Protein AF-A0AAD1ZJZ6-F1 (afdb_monomer_lite)

Structure (mmCIF, N/CA/C/O backbone):
data_AF-A0AAD1ZJZ6-F1
#
_entry.id   AF-A0AAD1ZJZ6-F1
#
loop_
_atom_site.group_PDB
_atom_site.id
_atom_site.type_symbol
_atom_site.label_atom_id
_atom_site.label_alt_id
_atom_site.label_comp_id
_atom_site.label_asym_id
_at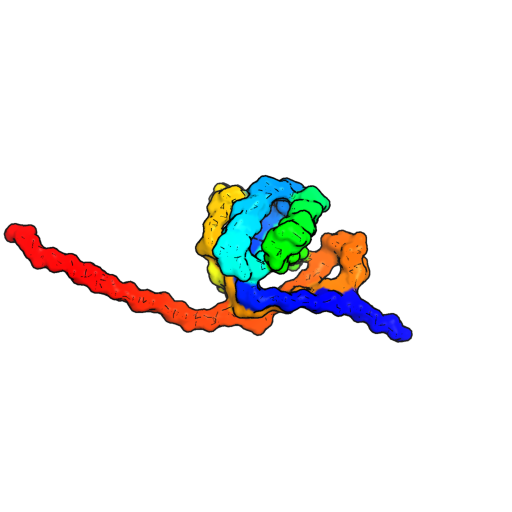om_site.label_entity_id
_atom_site.label_seq_id
_atom_site.pdbx_PDB_ins_code
_atom_site.Cartn_x
_atom_site.Cartn_y
_atom_site.Cartn_z
_atom_site.occupancy
_atom_site.B_iso_or_equiv
_atom_site.auth_seq_id
_atom_site.auth_comp_id
_atom_site.auth_asym_id
_atom_site.auth_atom_id
_atom_site.pdbx_PDB_model_num
ATOM 1 N N . MET A 1 1 ? 17.401 -21.065 22.970 1.00 36.38 1 MET A N 1
ATOM 2 C CA . MET A 1 1 ? 16.430 -21.126 21.859 1.00 36.38 1 MET A CA 1
ATOM 3 C C . MET A 1 1 ? 15.598 -19.851 21.950 1.00 36.38 1 MET A C 1
ATOM 5 O O . MET A 1 1 ? 14.688 -19.794 22.762 1.00 36.38 1 MET A O 1
ATOM 9 N N . LEU A 1 2 ? 16.025 -18.769 21.287 1.00 37.69 2 LEU A N 1
ATOM 10 C CA . LEU A 1 2 ? 15.303 -17.493 21.344 1.00 37.69 2 LEU A CA 1
ATOM 11 C C . LEU A 1 2 ? 14.001 -17.642 20.560 1.00 37.69 2 LEU A C 1
ATOM 13 O O . LEU A 1 2 ? 14.026 -17.933 19.367 1.00 37.69 2 LEU A O 1
ATOM 17 N N . GLN A 1 3 ? 12.878 -17.449 21.240 1.00 40.44 3 GLN A N 1
ATOM 18 C CA . GLN A 1 3 ? 11.577 -17.333 20.606 1.00 40.44 3 GLN A CA 1
ATOM 19 C C . GLN A 1 3 ? 11.584 -16.038 19.792 1.00 40.44 3 GLN A C 1
ATOM 21 O O . GLN A 1 3 ? 11.558 -14.938 20.340 1.00 40.44 3 GLN A O 1
ATOM 26 N N . MET A 1 4 ? 11.740 -16.177 18.478 1.00 50.44 4 MET A N 1
ATOM 27 C CA . MET A 1 4 ? 11.718 -15.065 17.538 1.00 50.44 4 MET A CA 1
ATOM 28 C C . MET A 1 4 ? 10.324 -14.438 17.602 1.00 50.44 4 MET A C 1
ATOM 30 O O . MET A 1 4 ? 9.339 -15.063 17.218 1.00 50.44 4 MET A O 1
ATOM 34 N N . MET A 1 5 ? 10.230 -13.241 18.182 1.00 46.28 5 MET A N 1
ATOM 35 C CA . MET A 1 5 ? 8.967 -12.532 18.353 1.00 46.28 5 MET A CA 1
ATOM 36 C C . MET A 1 5 ? 8.474 -12.098 16.966 1.00 46.28 5 MET A C 1
ATOM 38 O O . MET A 1 5 ? 9.060 -11.228 16.325 1.00 46.28 5 MET A O 1
ATOM 42 N N . LEU A 1 6 ? 7.445 -12.781 16.469 1.00 56.22 6 LEU A N 1
ATOM 43 C CA . LEU A 1 6 ? 6.717 -12.413 15.261 1.00 56.22 6 LEU A CA 1
ATOM 44 C C . LEU A 1 6 ? 5.574 -11.491 15.678 1.00 56.22 6 LEU A C 1
ATOM 46 O O . LEU A 1 6 ? 4.765 -11.855 16.531 1.00 56.22 6 LEU A O 1
ATOM 50 N N . LEU A 1 7 ? 5.523 -10.288 15.112 1.00 61.62 7 LEU A N 1
ATOM 51 C CA . LEU A 1 7 ? 4.415 -9.369 15.343 1.00 61.62 7 LEU A CA 1
ATOM 52 C C . LEU A 1 7 ? 3.349 -9.640 14.282 1.00 61.62 7 LEU A C 1
ATOM 54 O O . LEU A 1 7 ? 3.606 -9.444 13.100 1.00 61.62 7 LEU A O 1
ATOM 58 N N . VAL A 1 8 ? 2.177 -10.120 14.692 1.00 69.00 8 VAL A N 1
ATOM 59 C CA . VAL A 1 8 ? 1.069 -10.431 13.778 1.00 69.00 8 VAL A CA 1
ATOM 60 C C . VAL A 1 8 ? 0.036 -9.312 13.834 1.00 69.00 8 VAL A C 1
ATOM 62 O O . VAL A 1 8 ? -0.354 -8.856 14.909 1.00 69.00 8 VAL A O 1
ATOM 65 N N . MET A 1 9 ? -0.376 -8.850 12.662 1.00 72.50 9 MET A N 1
ATOM 66 C CA . MET A 1 9 ? -1.268 -7.720 12.454 1.00 72.50 9 MET A CA 1
ATOM 67 C C . MET A 1 9 ? -2.452 -8.172 11.617 1.00 72.50 9 MET A C 1
ATOM 69 O O . MET A 1 9 ? -2.289 -8.460 10.436 1.00 72.50 9 MET A O 1
ATOM 73 N N . ASP A 1 10 ? -3.638 -8.169 12.215 1.00 82.44 10 ASP A N 1
ATOM 74 C CA . ASP A 1 10 ? -4.876 -8.500 11.519 1.00 82.44 10 ASP A CA 1
ATOM 75 C C . ASP A 1 10 ? -5.660 -7.228 11.172 1.00 82.44 10 ASP A C 1
ATOM 77 O O . ASP A 1 10 ? -5.939 -6.379 12.032 1.00 82.44 10 ASP A O 1
ATOM 81 N N . LEU A 1 11 ? -6.008 -7.103 9.892 1.00 84.69 11 LEU A N 1
ATOM 82 C CA . LEU A 1 11 ? -6.869 -6.057 9.352 1.00 84.69 11 LEU A CA 1
ATOM 83 C C . LEU A 1 11 ? -8.131 -6.705 8.791 1.00 84.69 11 LEU A C 1
ATOM 85 O O . LEU A 1 11 ? -8.049 -7.501 7.856 1.00 84.69 11 LEU A O 1
ATOM 89 N N . ASP A 1 12 ? -9.281 -6.333 9.344 1.00 88.25 12 ASP A N 1
ATOM 90 C CA . ASP A 1 12 ? -10.590 -6.751 8.850 1.00 88.25 12 ASP A CA 1
ATOM 91 C C . ASP A 1 12 ? -11.096 -5.738 7.822 1.00 88.25 12 ASP A C 1
ATOM 93 O O . ASP A 1 12 ? -11.025 -4.527 8.034 1.00 88.25 12 ASP A O 1
ATOM 97 N N . GLU A 1 13 ? -11.555 -6.251 6.687 1.00 90.50 13 GLU A N 1
ATOM 98 C CA . GLU A 1 13 ? -12.040 -5.491 5.537 1.00 90.50 13 GLU A CA 1
ATOM 99 C C . GLU A 1 13 ? -11.159 -4.284 5.152 1.00 90.50 13 GLU A C 1
ATOM 101 O O . GLU A 1 13 ? -11.680 -3.174 5.000 1.00 90.50 13 GLU A O 1
ATOM 106 N N . PRO A 1 14 ? -9.829 -4.422 4.970 1.00 92.38 14 PRO A N 1
ATOM 107 C CA . PRO A 1 14 ? -8.989 -3.278 4.641 1.00 92.38 14 PRO A CA 1
ATOM 108 C C . PRO A 1 14 ? -9.232 -2.772 3.217 1.00 92.38 14 PRO A C 1
ATOM 110 O O . PRO A 1 14 ? -9.554 -3.541 2.311 1.00 92.38 14 PRO A O 1
ATOM 113 N N . LEU A 1 15 ? -9.022 -1.471 3.032 1.00 93.69 15 LEU A N 1
ATOM 114 C CA . LEU A 1 15 ? -8.715 -0.880 1.734 1.00 93.69 15 LEU A CA 1
ATOM 115 C C . LEU A 1 15 ? -7.229 -1.082 1.440 1.00 93.69 15 LEU A C 1
ATOM 117 O O . LEU A 1 15 ? -6.399 -0.948 2.340 1.00 93.69 15 LEU A O 1
ATOM 121 N N . ILE A 1 16 ? -6.893 -1.396 0.193 1.00 93.19 16 ILE A N 1
ATOM 122 C CA . ILE A 1 16 ? -5.539 -1.756 -0.224 1.00 93.19 16 ILE A CA 1
ATOM 123 C C . ILE A 1 16 ? -5.098 -0.811 -1.339 1.00 93.19 16 ILE A C 1
ATOM 125 O O . ILE A 1 16 ? -5.610 -0.864 -2.454 1.00 93.19 16 ILE A O 1
ATOM 129 N N . LEU A 1 17 ? -4.132 0.052 -1.036 1.00 94.00 17 LEU A N 1
ATOM 130 C CA . LEU A 1 17 ? -3.428 0.844 -2.036 1.00 94.00 17 LEU A CA 1
ATOM 131 C C . LEU A 1 17 ? -2.277 0.016 -2.601 1.00 94.00 17 LEU A C 1
ATOM 133 O O . LEU A 1 17 ? -1.421 -0.446 -1.847 1.00 94.00 17 LEU A O 1
ATOM 137 N N . ILE A 1 18 ? -2.236 -0.114 -3.923 1.00 94.06 18 ILE A N 1
ATOM 138 C CA . ILE A 1 18 ? -1.184 -0.826 -4.643 1.00 94.06 18 ILE A CA 1
ATOM 139 C C . ILE A 1 18 ? -0.471 0.194 -5.520 1.00 94.06 18 ILE A C 1
ATOM 141 O O . ILE A 1 18 ? -1.050 0.700 -6.475 1.00 94.06 18 ILE A O 1
ATOM 145 N N . HIS A 1 19 ? 0.768 0.530 -5.178 1.00 93.06 19 HIS A N 1
ATOM 146 C CA . HIS A 1 19 ? 1.545 1.552 -5.865 1.00 93.06 19 HIS A CA 1
ATOM 147 C C . HIS A 1 19 ? 2.879 0.985 -6.347 1.00 93.06 19 HIS A C 1
ATOM 149 O O . HIS A 1 19 ? 3.583 0.295 -5.616 1.00 93.06 19 HIS A O 1
ATOM 155 N N . GLU A 1 20 ? 3.240 1.258 -7.595 1.00 92.00 20 GLU A N 1
ATOM 156 C CA . GLU A 1 20 ? 4.444 0.665 -8.182 1.00 92.00 20 GLU A CA 1
ATOM 157 C C . GLU A 1 20 ? 5.743 1.312 -7.679 1.00 92.00 20 GLU A C 1
ATOM 159 O O . GLU A 1 20 ? 6.772 0.643 -7.571 1.00 92.00 20 GLU A O 1
ATOM 164 N N . LYS A 1 21 ? 5.701 2.607 -7.355 1.00 91.19 21 LYS A N 1
ATOM 165 C CA . LYS A 1 21 ? 6.883 3.403 -7.017 1.00 91.19 21 LYS A CA 1
ATOM 166 C C . LYS A 1 21 ? 7.016 3.669 -5.519 1.00 91.19 21 LYS A C 1
ATOM 168 O O . LYS A 1 21 ? 6.285 3.132 -4.686 1.00 91.19 21 LYS A O 1
ATOM 173 N N . ARG A 1 22 ? 8.045 4.448 -5.179 1.00 90.19 22 ARG A N 1
ATOM 174 C CA . ARG A 1 22 ? 8.336 4.900 -3.820 1.00 90.19 22 ARG A CA 1
ATOM 175 C C . ARG A 1 22 ? 7.388 6.013 -3.407 1.00 90.19 22 ARG A C 1
ATOM 177 O O . ARG A 1 22 ? 7.172 6.954 -4.163 1.00 90.19 22 ARG A O 1
ATOM 184 N N . ILE A 1 23 ? 6.907 5.944 -2.173 1.00 90.38 23 ILE A N 1
ATOM 185 C CA . ILE A 1 23 ? 6.103 6.997 -1.553 1.00 90.38 23 ILE A CA 1
ATOM 186 C C . ILE A 1 23 ? 7.019 7.814 -0.645 1.00 90.38 23 ILE A C 1
ATOM 188 O O . ILE A 1 23 ? 7.377 7.370 0.447 1.00 90.38 23 ILE A O 1
ATOM 192 N N . SER A 1 24 ? 7.405 9.000 -1.110 1.00 85.38 24 SER A N 1
ATOM 193 C CA . SER A 1 24 ? 8.329 9.889 -0.398 1.00 85.38 24 SER A CA 1
ATOM 194 C C . SER A 1 24 ? 7.626 10.961 0.436 1.00 85.38 24 SER A C 1
ATOM 196 O O . SER A 1 24 ? 8.077 11.269 1.534 1.00 85.38 24 SER A O 1
ATOM 198 N N . SER A 1 25 ? 6.497 11.499 -0.037 1.00 78.94 25 SER A N 1
ATOM 199 C CA . SER A 1 25 ? 5.864 12.685 0.558 1.00 78.94 25 SER A CA 1
ATOM 200 C C . SER A 1 25 ? 4.498 12.421 1.194 1.00 78.94 25 SER A C 1
ATOM 202 O O . SER A 1 25 ? 3.738 11.550 0.764 1.00 78.94 25 SER A O 1
ATOM 204 N N . LEU A 1 26 ? 4.158 13.250 2.190 1.00 72.62 26 LEU A N 1
ATOM 205 C CA . LEU A 1 26 ? 2.826 13.337 2.804 1.00 72.62 26 LEU A CA 1
ATOM 206 C C . LEU A 1 26 ? 1.726 13.476 1.750 1.00 72.62 26 LEU A C 1
ATOM 208 O O . LEU A 1 26 ? 0.746 12.733 1.776 1.00 72.62 26 LEU A O 1
ATOM 212 N N . ASN A 1 27 ? 1.888 14.435 0.834 1.00 74.56 27 ASN A N 1
ATOM 213 C CA . ASN A 1 27 ? 0.824 14.852 -0.077 1.00 74.56 27 ASN A CA 1
ATOM 214 C C . ASN A 1 27 ? 0.318 13.684 -0.930 1.00 74.56 27 ASN A C 1
ATOM 216 O O . ASN A 1 27 ? -0.863 13.646 -1.272 1.00 74.56 27 ASN A O 1
ATOM 220 N N . ALA A 1 28 ? 1.195 12.730 -1.243 1.00 74.00 28 ALA A N 1
ATOM 221 C CA . ALA A 1 28 ? 0.855 11.549 -2.018 1.00 74.00 28 ALA A CA 1
ATOM 222 C C . ALA A 1 28 ? -0.177 10.658 -1.300 1.00 74.00 28 ALA A C 1
ATOM 224 O O . ALA A 1 28 ? -1.084 10.129 -1.926 1.00 74.00 28 ALA A O 1
ATOM 225 N N . VAL A 1 29 ? -0.099 10.521 0.026 1.00 81.44 29 VAL A N 1
ATOM 226 C CA . VAL A 1 29 ? -0.951 9.591 0.792 1.00 81.44 29 VAL A CA 1
ATOM 227 C C . VAL A 1 29 ? -2.188 10.235 1.420 1.00 81.44 29 VAL A C 1
ATOM 229 O O . VAL A 1 29 ? -3.096 9.504 1.816 1.00 81.44 29 VAL A O 1
ATOM 232 N N . VAL A 1 30 ? -2.280 11.572 1.481 1.00 86.56 30 VAL A N 1
ATOM 233 C CA . VAL A 1 30 ? -3.420 12.279 2.109 1.00 86.56 30 VAL A CA 1
ATOM 234 C C . VAL A 1 30 ? -4.758 11.834 1.521 1.00 86.56 30 VAL A C 1
ATOM 236 O O . VAL A 1 30 ? -5.654 11.459 2.273 1.00 86.56 30 VAL A O 1
ATOM 239 N N . LYS A 1 31 ? -4.880 11.803 0.188 1.00 88.62 31 LYS A N 1
ATOM 240 C CA . LYS A 1 31 ? -6.134 11.439 -0.486 1.00 88.62 31 LYS A CA 1
ATOM 241 C C . LYS A 1 31 ? -6.617 10.045 -0.082 1.00 88.62 31 LYS A C 1
ATOM 243 O O . LYS A 1 31 ? -7.781 9.851 0.258 1.00 88.62 31 LYS A O 1
ATOM 248 N N . VAL A 1 32 ? -5.706 9.077 -0.076 1.00 89.38 32 VAL A N 1
ATOM 249 C CA . VAL A 1 32 ? -6.010 7.682 0.262 1.00 89.38 32 VAL A CA 1
ATOM 250 C C . VAL A 1 32 ? -6.384 7.540 1.740 1.00 89.38 32 VAL A C 1
ATOM 252 O O . VAL A 1 32 ? -7.313 6.806 2.080 1.00 89.38 32 VAL A O 1
ATOM 255 N N . LEU A 1 33 ? -5.717 8.287 2.624 1.00 88.19 33 LEU A N 1
ATOM 256 C CA . LEU A 1 33 ? -6.056 8.338 4.047 1.00 88.19 33 LEU A CA 1
ATOM 257 C C . LEU A 1 33 ? -7.457 8.914 4.280 1.00 88.19 33 LEU A C 1
ATOM 259 O O . LEU A 1 33 ? -8.213 8.360 5.074 1.00 88.19 33 LEU A O 1
ATOM 263 N N . GLU A 1 34 ? -7.831 9.984 3.578 1.00 88.44 34 GLU A N 1
ATOM 264 C CA . GLU A 1 34 ? -9.177 10.564 3.651 1.00 88.44 34 GLU A CA 1
ATOM 265 C C . GLU A 1 34 ? -10.254 9.574 3.196 1.00 88.44 34 GLU A C 1
ATOM 267 O O . GLU A 1 34 ? -11.299 9.459 3.840 1.00 88.44 34 GLU A O 1
ATOM 272 N N . LEU A 1 35 ? -9.999 8.819 2.122 1.00 90.38 35 LEU A N 1
ATOM 273 C CA . LEU A 1 35 ? -10.910 7.774 1.648 1.00 90.38 35 LEU A CA 1
ATOM 274 C C . LEU A 1 35 ? -11.096 6.670 2.698 1.00 90.38 35 LEU A C 1
ATOM 276 O O . LEU A 1 35 ? -12.232 6.272 2.976 1.00 90.38 35 LEU A O 1
ATOM 280 N N . ALA A 1 36 ? -10.005 6.220 3.322 1.00 90.31 36 ALA A N 1
ATOM 281 C CA . ALA A 1 36 ? -10.050 5.226 4.391 1.00 90.31 36 ALA A CA 1
ATOM 282 C C . ALA A 1 36 ? -10.790 5.736 5.633 1.00 90.31 36 ALA A C 1
ATOM 284 O O . ALA A 1 36 ? -11.652 5.036 6.169 1.00 90.31 36 ALA A O 1
ATOM 285 N N . LEU A 1 37 ? -10.535 6.985 6.034 1.00 89.50 37 LEU A N 1
ATOM 286 C CA . LEU A 1 37 ? -11.238 7.654 7.130 1.00 89.50 37 LEU A CA 1
ATOM 287 C C . LEU A 1 37 ? -12.735 7.771 6.864 1.00 89.50 37 LEU A C 1
ATOM 289 O O . LEU A 1 37 ? -13.544 7.421 7.721 1.00 89.50 37 LEU A O 1
ATOM 293 N N . LYS A 1 38 ? -13.113 8.210 5.661 1.00 90.31 38 LYS A N 1
ATOM 294 C CA . LYS A 1 38 ? -14.514 8.373 5.260 1.00 90.31 38 LYS A CA 1
ATOM 295 C C . LYS A 1 38 ? -15.278 7.051 5.288 1.00 90.31 38 LYS A C 1
ATOM 297 O O . LYS A 1 38 ? -16.464 7.037 5.607 1.00 90.31 38 LYS A O 1
ATOM 302 N N . ARG A 1 39 ? -14.612 5.944 4.952 1.00 89.31 39 ARG A N 1
ATOM 303 C CA . ARG A 1 39 ? -15.190 4.595 5.013 1.00 89.31 39 ARG A CA 1
ATOM 304 C C . ARG A 1 39 ? -15.069 3.940 6.389 1.00 89.31 39 ARG A C 1
ATOM 306 O O . ARG A 1 39 ? -15.685 2.901 6.580 1.00 89.31 39 ARG A O 1
ATOM 313 N N . GLN A 1 40 ? -14.307 4.526 7.316 1.00 89.81 40 GLN A N 1
ATOM 314 C CA . GLN A 1 40 ? -13.946 3.931 8.608 1.00 89.81 40 GLN A CA 1
ATOM 315 C C . GLN A 1 40 ? -13.344 2.523 8.470 1.00 89.81 40 GLN A C 1
ATOM 317 O O . GLN A 1 40 ? -13.559 1.651 9.308 1.00 89.81 40 GLN A O 1
ATOM 322 N N . ARG A 1 41 ? -12.579 2.299 7.395 1.00 90.38 41 ARG A N 1
ATOM 323 C CA . ARG A 1 41 ? -11.944 1.010 7.097 1.00 90.38 41 ARG A CA 1
ATOM 324 C C . ARG A 1 41 ? -10.434 1.097 7.315 1.00 90.38 41 ARG A C 1
ATOM 326 O O . ARG A 1 41 ? -9.854 2.162 7.086 1.00 90.38 41 ARG A O 1
ATOM 333 N N . PRO A 1 42 ? -9.773 0.008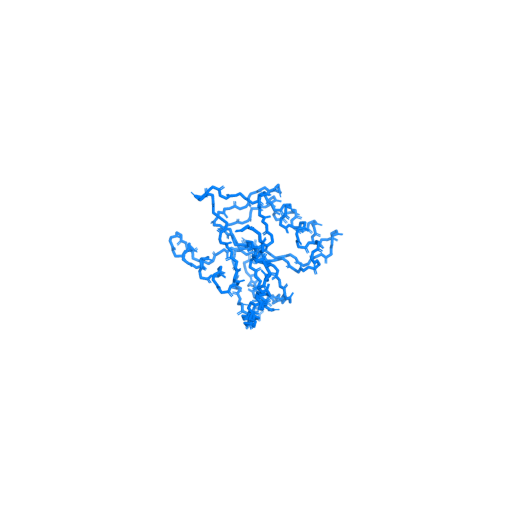 7.745 1.00 91.25 42 PRO A N 1
ATOM 334 C CA . PRO A 1 42 ? -8.318 -0.035 7.800 1.00 91.25 42 PRO A CA 1
ATOM 335 C C . PRO A 1 42 ? -7.696 0.204 6.423 1.00 91.25 42 PRO A C 1
ATOM 337 O O . PRO A 1 42 ? -8.301 -0.120 5.403 1.00 91.25 42 PRO A O 1
ATOM 340 N N . LEU A 1 43 ? -6.472 0.722 6.397 1.00 90.75 43 LEU A N 1
ATOM 341 C CA . LEU A 1 43 ? -5.722 0.957 5.166 1.00 90.75 43 LEU A CA 1
ATOM 342 C C . LEU A 1 43 ? -4.434 0.133 5.162 1.00 90.75 43 LEU A C 1
ATOM 344 O O . LEU A 1 43 ? -3.629 0.224 6.091 1.00 90.75 43 LEU A O 1
ATOM 348 N N . LEU A 1 44 ? -4.227 -0.629 4.095 1.00 91.06 44 LEU A N 1
ATOM 349 C CA . LEU A 1 44 ? -2.969 -1.279 3.761 1.00 91.06 44 LEU A CA 1
ATOM 350 C C . LEU A 1 44 ? -2.358 -0.584 2.543 1.00 91.06 44 LEU A C 1
ATOM 352 O O . LEU A 1 44 ? -3.003 -0.449 1.510 1.00 91.06 44 LEU A O 1
ATOM 356 N N . ILE A 1 45 ? -1.107 -0.162 2.656 1.00 91.12 45 ILE A N 1
ATOM 357 C CA . ILE A 1 45 ? -0.325 0.435 1.577 1.00 91.12 45 ILE A CA 1
ATOM 358 C C . ILE A 1 45 ? 0.741 -0.571 1.157 1.00 91.12 45 ILE A C 1
ATOM 360 O O . ILE A 1 45 ? 1.531 -1.018 1.987 1.00 91.12 45 ILE A O 1
ATOM 364 N N . VAL A 1 46 ? 0.774 -0.903 -0.129 1.00 91.69 46 VAL A N 1
ATOM 365 C CA . VAL A 1 46 ? 1.794 -1.749 -0.750 1.00 91.69 46 VAL A CA 1
ATOM 366 C C . VAL A 1 46 ? 2.506 -0.916 -1.808 1.00 91.69 46 VAL A C 1
ATOM 368 O O . VAL A 1 46 ? 1.885 -0.506 -2.784 1.00 91.69 46 VAL A O 1
ATOM 371 N N . ALA A 1 47 ? 3.791 -0.635 -1.596 1.00 91.62 47 ALA A N 1
ATOM 372 C CA . ALA A 1 47 ? 4.595 0.230 -2.466 1.00 91.62 47 ALA A CA 1
ATOM 373 C C . ALA A 1 47 ? 6.004 -0.337 -2.681 1.00 91.62 47 ALA A C 1
ATOM 375 O O . ALA A 1 47 ? 6.426 -1.188 -1.903 1.00 91.62 47 ALA A O 1
ATOM 376 N N . GLU A 1 48 ? 6.775 0.126 -3.674 1.00 90.31 48 GLU A N 1
ATOM 377 C CA . GLU A 1 48 ? 8.201 -0.257 -3.774 1.00 90.31 48 GLU A CA 1
ATOM 378 C C . GLU A 1 48 ? 8.938 0.044 -2.461 1.00 90.31 48 GLU A C 1
ATOM 380 O O . GLU A 1 48 ? 9.665 -0.798 -1.928 1.00 90.31 48 GLU A O 1
ATOM 385 N N . ASP A 1 49 ? 8.742 1.258 -1.957 1.00 88.25 49 ASP A N 1
ATOM 386 C CA . ASP A 1 49 ? 9.276 1.714 -0.686 1.00 88.25 49 ASP A CA 1
ATOM 387 C C . ASP A 1 49 ? 8.375 2.810 -0.114 1.00 88.25 49 ASP A C 1
ATOM 389 O O . ASP A 1 49 ? 7.678 3.507 -0.854 1.00 88.25 49 ASP A O 1
ATOM 393 N N . VAL A 1 50 ? 8.407 2.974 1.204 1.00 87.50 50 VAL A N 1
ATOM 394 C CA . VAL A 1 50 ? 7.738 4.072 1.903 1.00 87.50 50 VAL A CA 1
ATOM 395 C C . VAL A 1 50 ? 8.788 4.762 2.755 1.00 87.50 50 VAL A C 1
ATOM 397 O O . VAL A 1 50 ? 9.339 4.167 3.680 1.00 87.50 50 VAL A O 1
ATOM 400 N N . GLU A 1 51 ? 9.099 6.006 2.409 1.00 86.31 51 GLU A N 1
ATOM 401 C CA . GLU A 1 51 ? 10.201 6.734 3.028 1.00 86.31 51 GLU A CA 1
ATOM 402 C C . GLU A 1 51 ? 9.808 7.327 4.388 1.00 86.31 51 GLU A C 1
ATOM 404 O O . GLU A 1 51 ? 8.633 7.431 4.753 1.00 86.31 51 GLU A O 1
ATOM 409 N N . SER A 1 52 ? 10.821 7.726 5.162 1.00 81.31 52 SER A N 1
ATOM 410 C CA . SER A 1 52 ? 10.689 8.158 6.558 1.00 81.31 52 SER A CA 1
ATOM 411 C C . SER A 1 52 ? 9.675 9.288 6.773 1.00 81.31 52 SER A C 1
ATOM 413 O O . SER A 1 52 ? 8.984 9.302 7.791 1.00 81.31 52 SER A O 1
ATOM 415 N N . GLU A 1 53 ? 9.569 10.227 5.831 1.00 83.06 53 GLU A N 1
ATOM 416 C CA . GLU A 1 53 ? 8.636 11.356 5.920 1.00 83.06 53 GLU A CA 1
ATOM 417 C C . GLU A 1 53 ? 7.174 10.903 5.771 1.00 83.06 53 GLU A C 1
ATOM 419 O O . GLU A 1 53 ? 6.320 11.236 6.604 1.00 83.06 53 GLU A O 1
ATOM 424 N N . ALA A 1 54 ? 6.889 10.075 4.763 1.00 84.12 54 ALA A N 1
ATOM 425 C CA . ALA A 1 54 ? 5.578 9.461 4.589 1.00 84.12 54 ALA A CA 1
ATOM 426 C C . ALA A 1 54 ? 5.212 8.590 5.806 1.00 84.12 54 ALA A C 1
ATOM 428 O O . ALA A 1 54 ? 4.103 8.687 6.331 1.00 84.12 54 ALA A O 1
ATOM 429 N N . LEU A 1 55 ? 6.154 7.806 6.337 1.00 82.06 55 LEU A N 1
ATOM 430 C CA . LEU A 1 55 ? 5.937 6.981 7.531 1.00 82.06 55 LEU A CA 1
ATOM 431 C C . LEU A 1 55 ? 5.583 7.803 8.777 1.00 82.06 55 LEU A C 1
ATOM 433 O O . LEU A 1 55 ? 4.648 7.446 9.498 1.00 82.06 55 LEU A O 1
ATOM 437 N N . ALA A 1 56 ? 6.287 8.911 9.024 1.00 80.88 56 ALA A N 1
ATOM 438 C CA . ALA A 1 56 ? 6.001 9.801 10.150 1.00 80.88 56 ALA A CA 1
ATOM 439 C C . ALA A 1 56 ? 4.555 10.316 10.101 1.00 80.88 56 ALA A C 1
ATOM 441 O O . ALA A 1 56 ? 3.850 10.328 11.113 1.00 80.88 56 ALA A O 1
ATOM 442 N N . THR A 1 57 ? 4.080 10.656 8.905 1.00 80.44 57 THR A N 1
ATOM 443 C CA . THR A 1 57 ? 2.685 11.031 8.675 1.00 80.44 57 THR A CA 1
ATOM 444 C C . THR A 1 57 ? 1.721 9.897 9.005 1.00 80.44 57 THR A C 1
ATOM 446 O O . THR A 1 57 ? 0.743 10.122 9.722 1.00 80.44 57 THR A O 1
ATOM 449 N N . LEU A 1 58 ? 1.961 8.688 8.486 1.00 82.31 58 LEU A N 1
ATOM 450 C CA . LEU A 1 58 ? 1.074 7.543 8.723 1.00 82.31 58 LEU A CA 1
ATOM 451 C C . LEU A 1 58 ? 0.945 7.254 10.226 1.00 82.31 58 LEU A C 1
ATOM 453 O O . LEU A 1 58 ? -0.149 6.967 10.715 1.00 82.31 58 LEU A O 1
ATOM 457 N N . ILE A 1 59 ? 2.040 7.408 10.977 1.00 81.75 59 ILE A N 1
ATOM 458 C CA . ILE A 1 59 ? 2.057 7.283 12.439 1.00 81.75 59 ILE A CA 1
ATOM 459 C C . ILE A 1 59 ? 1.204 8.374 13.099 1.00 81.75 59 ILE A C 1
ATOM 461 O O . ILE A 1 59 ? 0.390 8.067 13.971 1.00 81.75 59 ILE A O 1
ATOM 465 N N . LEU A 1 60 ? 1.338 9.636 12.681 1.00 77.81 60 LEU A N 1
ATOM 466 C CA . LEU A 1 60 ? 0.531 10.737 13.219 1.00 77.81 60 LEU A CA 1
ATOM 467 C C . LEU A 1 60 ? -0.965 10.537 12.952 1.00 77.81 60 LEU A C 1
ATOM 469 O O . LEU A 1 60 ? -1.779 10.766 13.848 1.00 77.81 60 LEU A O 1
ATOM 473 N N . TYR A 1 61 ? -1.329 10.068 11.757 1.00 78.62 61 TYR A N 1
ATOM 474 C CA . TYR A 1 61 ? -2.716 9.757 11.412 1.00 78.62 61 TYR A CA 1
ATOM 475 C C . TYR A 1 61 ? -3.264 8.591 12.231 1.00 78.62 61 TYR A C 1
ATOM 477 O O . TYR A 1 61 ? -4.366 8.694 12.767 1.00 78.62 61 TYR A O 1
ATOM 485 N N . LYS A 1 62 ? -2.483 7.520 12.413 1.00 76.69 62 LYS A N 1
ATOM 486 C CA . LYS A 1 62 ? -2.857 6.397 13.283 1.00 76.69 62 LYS A CA 1
ATOM 487 C C . LYS A 1 62 ? -3.147 6.857 14.718 1.00 76.69 62 LYS A C 1
ATOM 489 O O . LYS A 1 62 ? -4.111 6.395 15.319 1.00 76.69 62 LYS A O 1
ATOM 494 N N . LEU A 1 63 ? -2.339 7.775 15.257 1.00 76.25 63 LEU A N 1
ATOM 495 C CA . LEU A 1 63 ? -2.496 8.286 16.625 1.00 76.25 63 LEU A CA 1
ATOM 496 C C . LEU A 1 63 ? -3.661 9.273 16.777 1.00 76.25 63 LEU A C 1
ATOM 498 O O . LEU A 1 63 ? -4.332 9.257 17.805 1.00 76.25 63 LEU A O 1
ATOM 502 N N . ARG A 1 64 ? -3.894 10.145 15.786 1.00 79.19 64 ARG A N 1
ATOM 503 C CA . ARG A 1 64 ? -4.904 11.216 15.876 1.00 79.19 64 ARG A CA 1
ATOM 504 C C . ARG A 1 64 ? -6.284 10.803 15.379 1.00 79.19 64 ARG A C 1
ATOM 506 O O . ARG A 1 64 ? -7.279 11.235 15.945 1.00 79.19 64 ARG A O 1
ATOM 513 N N . ALA A 1 65 ? -6.341 10.015 14.309 1.00 75.19 65 ALA A N 1
ATOM 514 C CA . ALA A 1 65 ? -7.573 9.727 13.582 1.00 75.19 65 ALA A CA 1
ATOM 515 C C . ALA A 1 65 ? -8.160 8.339 13.899 1.00 75.19 65 ALA A C 1
ATOM 517 O O . ALA A 1 65 ? -9.253 8.016 13.446 1.00 75.19 65 ALA A O 1
ATOM 518 N N . GLY A 1 66 ? -7.444 7.512 14.671 1.00 76.25 66 GLY A N 1
ATOM 519 C CA . GLY A 1 66 ? -7.944 6.227 15.171 1.00 76.25 66 GLY A CA 1
ATOM 520 C C . GLY A 1 66 ? -8.093 5.125 14.116 1.00 76.25 66 GLY A C 1
ATOM 521 O O . GLY A 1 66 ? -8.591 4.047 14.435 1.00 76.25 66 GLY A O 1
ATOM 522 N N . ILE A 1 67 ? -7.651 5.353 12.876 1.00 82.69 67 ILE A N 1
ATOM 523 C CA . ILE A 1 67 ? -7.660 4.328 11.829 1.00 82.69 67 ILE A CA 1
ATOM 524 C C . ILE A 1 67 ? -6.428 3.427 11.914 1.00 82.69 67 ILE A C 1
ATOM 526 O O . ILE A 1 67 ? -5.307 3.867 12.180 1.00 82.69 67 ILE A O 1
ATOM 530 N N . LYS A 1 68 ? -6.631 2.136 11.648 1.00 85.44 68 LYS A N 1
ATOM 531 C CA . LYS A 1 68 ? -5.536 1.175 11.505 1.00 85.44 68 LYS A CA 1
ATOM 532 C C . LYS A 1 68 ? -4.914 1.350 10.120 1.00 85.44 68 LYS A C 1
ATOM 534 O O . LYS A 1 68 ? -5.557 1.036 9.124 1.00 85.44 68 LYS A O 1
ATOM 539 N N . VAL A 1 69 ? -3.675 1.832 10.070 1.00 86.25 69 VAL A N 1
ATOM 540 C CA . VAL A 1 69 ? -2.916 1.987 8.822 1.00 86.25 69 VAL A CA 1
ATOM 541 C C . VAL A 1 69 ? -1.633 1.177 8.885 1.00 86.25 69 VAL A C 1
ATOM 543 O O . VAL A 1 69 ? -0.916 1.237 9.887 1.00 86.25 69 VAL A O 1
ATOM 546 N N . PHE A 1 70 ? -1.360 0.437 7.814 1.00 86.56 70 PHE A N 1
ATOM 547 C CA . PHE A 1 70 ? -0.152 -0.355 7.622 1.00 86.56 70 PHE A CA 1
ATOM 548 C C . PHE A 1 70 ? 0.454 -0.079 6.260 1.00 86.56 70 PHE A C 1
ATOM 550 O O . PHE A 1 70 ? -0.263 0.071 5.279 1.00 86.56 70 PHE A O 1
ATOM 557 N N . ALA A 1 71 ? 1.779 -0.039 6.210 1.00 87.00 71 ALA A N 1
ATOM 558 C CA . ALA A 1 71 ? 2.539 0.079 4.982 1.00 87.00 71 ALA A CA 1
ATOM 559 C C . ALA A 1 71 ? 3.549 -1.065 4.908 1.00 87.00 71 ALA A C 1
ATOM 561 O O . ALA A 1 71 ? 4.250 -1.338 5.885 1.00 87.00 71 ALA A O 1
ATOM 562 N N . ILE A 1 72 ? 3.610 -1.729 3.758 1.00 87.12 72 ILE A N 1
ATOM 563 C CA . ILE A 1 72 ? 4.572 -2.784 3.456 1.00 87.12 72 ILE A CA 1
ATOM 564 C C . ILE A 1 72 ? 5.264 -2.497 2.127 1.00 87.12 72 ILE A C 1
ATOM 566 O O . ILE A 1 72 ? 4.716 -1.841 1.239 1.00 87.12 72 ILE A O 1
ATOM 570 N N . LYS A 1 73 ? 6.476 -3.034 1.988 1.00 87.31 73 LYS A N 1
ATOM 571 C CA . LYS A 1 73 ? 7.164 -3.052 0.701 1.00 87.31 73 LYS A CA 1
ATOM 572 C C . LYS A 1 73 ? 6.590 -4.167 -0.161 1.00 87.31 73 LYS A C 1
ATOM 574 O O . LYS A 1 73 ? 6.357 -5.272 0.329 1.00 87.31 73 LYS A O 1
ATOM 579 N N . ALA A 1 74 ? 6.393 -3.872 -1.435 1.00 88.00 74 ALA A N 1
ATOM 580 C CA . ALA A 1 74 ? 5.996 -4.834 -2.439 1.00 88.00 74 ALA A CA 1
ATOM 581 C C . ALA A 1 74 ? 7.034 -5.969 -2.510 1.00 88.00 74 ALA A C 1
ATOM 583 O O . ALA A 1 74 ? 8.239 -5.694 -2.470 1.00 88.00 74 ALA A O 1
ATOM 584 N N . PRO A 1 75 ? 6.601 -7.236 -2.602 1.00 82.94 75 PRO A N 1
ATOM 585 C CA . PRO A 1 75 ? 7.520 -8.357 -2.724 1.00 82.94 75 PRO A CA 1
ATOM 586 C C . PRO A 1 75 ? 8.223 -8.344 -4.089 1.00 82.94 75 PRO A C 1
ATOM 588 O O . PRO A 1 75 ? 7.669 -7.913 -5.099 1.00 82.94 75 PRO A O 1
ATOM 591 N N . GLY A 1 76 ? 9.454 -8.855 -4.122 1.00 85.69 76 GLY A N 1
ATOM 592 C CA . GLY A 1 76 ? 10.253 -8.952 -5.344 1.00 85.69 76 GLY A CA 1
ATOM 593 C C . GLY A 1 76 ? 10.947 -7.650 -5.762 1.00 85.69 76 GLY A C 1
ATOM 594 O O . GLY A 1 76 ? 10.942 -6.646 -5.052 1.00 85.69 76 GLY A O 1
ATOM 595 N N . PHE A 1 77 ? 11.575 -7.682 -6.941 1.00 86.12 77 PHE A N 1
ATOM 596 C CA . PHE A 1 77 ? 12.323 -6.564 -7.529 1.00 86.12 77 PHE A CA 1
ATOM 597 C C . PHE A 1 77 ? 12.119 -6.520 -9.050 1.00 86.12 77 PHE A C 1
ATOM 599 O O . PHE A 1 77 ? 11.871 -7.560 -9.663 1.00 86.12 77 PHE A O 1
ATOM 606 N N . GLY A 1 78 ? 12.241 -5.334 -9.660 1.00 89.50 78 GLY A N 1
ATOM 607 C CA . GLY A 1 78 ? 12.103 -5.152 -11.113 1.00 89.50 78 GLY A CA 1
ATOM 608 C C . GLY A 1 78 ? 10.766 -5.678 -11.651 1.00 89.50 78 GLY A C 1
ATOM 609 O O . GLY A 1 78 ? 9.724 -5.463 -11.034 1.00 89.50 78 GLY A O 1
ATOM 610 N N . GLU A 1 79 ? 10.807 -6.420 -12.758 1.00 90.19 79 GLU A N 1
ATOM 611 C CA . GLU A 1 79 ? 9.617 -7.012 -13.393 1.00 90.19 79 GLU A CA 1
ATOM 612 C C . GLU A 1 79 ? 8.861 -7.992 -12.483 1.00 90.19 79 GLU A C 1
ATOM 614 O O . GLU A 1 79 ? 7.633 -7.993 -12.462 1.00 90.19 79 GLU A O 1
ATOM 619 N N . ASN A 1 80 ? 9.563 -8.764 -11.643 1.00 90.31 80 ASN A N 1
ATOM 620 C CA . ASN A 1 80 ? 8.914 -9.700 -10.714 1.00 90.31 80 ASN A CA 1
ATOM 621 C C . ASN A 1 80 ? 8.039 -8.974 -9.685 1.00 90.31 80 ASN A C 1
ATOM 623 O O . ASN A 1 80 ? 7.005 -9.489 -9.263 1.00 90.31 80 ASN A O 1
ATOM 627 N N . ARG A 1 81 ? 8.440 -7.762 -9.288 1.00 90.75 81 ARG A N 1
ATOM 628 C CA . ARG A 1 81 ? 7.636 -6.913 -8.407 1.00 90.75 81 ARG A CA 1
ATOM 629 C C . ARG A 1 81 ? 6.416 -6.360 -9.132 1.00 90.75 81 ARG A C 1
ATOM 631 O O . ARG A 1 81 ? 5.331 -6.406 -8.566 1.00 90.75 81 ARG A O 1
ATOM 638 N N . LYS A 1 82 ? 6.575 -5.874 -10.372 1.00 91.12 82 LYS A N 1
ATOM 639 C CA . LYS A 1 82 ? 5.441 -5.410 -11.191 1.00 91.12 82 LYS A CA 1
ATOM 640 C C . LYS A 1 82 ? 4.406 -6.529 -11.364 1.00 91.12 82 LYS A C 1
ATOM 642 O O . LYS A 1 82 ? 3.225 -6.296 -11.130 1.00 91.12 82 LYS A O 1
ATOM 647 N N . ALA A 1 83 ? 4.857 -7.748 -11.668 1.00 91.88 83 ALA A N 1
ATOM 648 C CA . ALA A 1 83 ? 3.998 -8.928 -11.758 1.00 91.88 83 ALA A CA 1
ATOM 649 C C . ALA A 1 83 ? 3.293 -9.232 -10.425 1.00 91.88 83 ALA A C 1
ATOM 651 O O . ALA A 1 83 ? 2.073 -9.348 -10.390 1.00 91.88 83 ALA A O 1
ATOM 652 N N . SER A 1 84 ? 4.032 -9.240 -9.310 1.00 90.62 84 SER A N 1
ATOM 653 C CA . SER A 1 84 ? 3.455 -9.492 -7.980 1.00 90.62 84 SER A CA 1
ATOM 654 C C . SER A 1 84 ? 2.412 -8.442 -7.569 1.00 90.62 84 SER A C 1
ATOM 656 O O . SER A 1 84 ? 1.411 -8.766 -6.934 1.00 90.62 84 SER A O 1
ATOM 658 N N . LEU A 1 85 ? 2.635 -7.171 -7.918 1.00 91.81 85 LEU A N 1
ATOM 659 C CA . LEU A 1 85 ? 1.678 -6.088 -7.676 1.00 91.81 85 LEU A CA 1
ATOM 660 C C . LEU A 1 85 ? 0.415 -6.249 -8.524 1.00 91.81 85 LEU A C 1
ATOM 662 O O . LEU A 1 85 ? -0.680 -6.002 -8.023 1.00 91.81 85 LEU A O 1
ATOM 666 N N . GLN A 1 86 ? 0.556 -6.681 -9.779 1.00 92.62 86 GLN A N 1
ATOM 667 C CA . GLN A 1 86 ? -0.588 -6.971 -10.641 1.00 92.62 86 GLN A CA 1
ATOM 668 C C . GLN A 1 86 ? -1.401 -8.155 -10.123 1.00 92.62 86 GLN A C 1
ATOM 670 O O . GLN A 1 86 ? -2.622 -8.054 -10.027 1.00 92.62 86 GLN A O 1
ATOM 675 N N . ASP A 1 87 ? -0.743 -9.232 -9.696 1.00 90.94 87 ASP A N 1
ATOM 676 C CA . ASP A 1 87 ? -1.420 -10.376 -9.085 1.00 90.94 87 ASP A CA 1
ATOM 677 C C . ASP A 1 87 ? -2.208 -9.945 -7.842 1.00 90.94 87 ASP A C 1
ATOM 679 O O . ASP A 1 87 ? -3.378 -10.298 -7.681 1.00 90.94 87 ASP A O 1
ATOM 683 N N . LEU A 1 88 ? -1.606 -9.110 -6.987 1.00 90.06 88 LEU A N 1
ATOM 684 C CA . LEU A 1 88 ? -2.292 -8.549 -5.825 1.00 90.06 88 LEU A CA 1
ATOM 685 C C . LEU A 1 88 ? -3.503 -7.696 -6.228 1.00 90.06 88 LEU A C 1
ATOM 687 O O . LEU A 1 88 ? -4.552 -7.790 -5.588 1.00 90.06 88 LEU A O 1
ATOM 691 N N . ALA A 1 89 ? -3.386 -6.880 -7.276 1.00 91.69 89 ALA A N 1
ATOM 692 C CA . ALA A 1 89 ? -4.479 -6.045 -7.766 1.00 91.69 89 ALA A CA 1
ATOM 693 C C . ALA A 1 89 ? -5.653 -6.895 -8.259 1.00 91.69 89 ALA A C 1
ATOM 695 O O . ALA A 1 89 ? -6.786 -6.678 -7.833 1.00 91.69 89 ALA A O 1
ATOM 696 N N . VAL A 1 90 ? -5.375 -7.942 -9.039 1.00 91.62 90 VAL A N 1
ATOM 697 C CA . VAL A 1 90 ? -6.390 -8.895 -9.506 1.00 91.62 90 VAL A CA 1
ATOM 698 C C . VAL A 1 90 ? -7.070 -9.601 -8.327 1.00 91.62 90 VAL A C 1
ATOM 700 O O . VAL A 1 90 ? -8.298 -9.623 -8.247 1.00 91.62 90 VAL A O 1
ATOM 703 N N . LEU A 1 91 ? -6.293 -10.117 -7.370 1.00 89.69 91 LEU A N 1
ATOM 704 C CA . LEU A 1 91 ? -6.806 -10.827 -6.189 1.00 89.69 91 LEU A CA 1
ATOM 705 C C . LEU A 1 91 ? -7.645 -9.939 -5.258 1.00 89.69 91 LEU A C 1
ATOM 707 O O . LEU A 1 91 ? -8.527 -10.419 -4.550 1.00 89.69 91 LEU A O 1
ATOM 711 N N . THR A 1 92 ? -7.362 -8.642 -5.222 1.00 91.44 92 THR A N 1
ATOM 712 C CA . THR A 1 92 ? -8.060 -7.689 -4.346 1.00 91.44 92 THR A CA 1
ATOM 713 C C . THR A 1 92 ? -9.108 -6.863 -5.088 1.00 91.44 92 THR A C 1
ATOM 715 O O . THR A 1 92 ? -9.757 -6.022 -4.469 1.00 91.44 92 THR A O 1
ATOM 718 N N . ARG A 1 93 ? -9.307 -7.110 -6.392 1.00 91.94 93 ARG A N 1
ATOM 719 C CA . ARG A 1 93 ? -10.149 -6.296 -7.287 1.00 91.94 93 ARG A CA 1
ATOM 720 C C . ARG A 1 93 ? -9.793 -4.799 -7.240 1.00 91.94 93 ARG A C 1
ATOM 722 O O . ARG A 1 93 ? -10.676 -3.955 -7.314 1.00 91.94 93 ARG A O 1
ATOM 729 N N . GLY A 1 94 ? -8.509 -4.494 -7.069 1.00 91.81 94 GLY A N 1
ATOM 730 C CA . GLY A 1 94 ? -7.963 -3.140 -7.109 1.00 91.81 94 GLY A CA 1
ATOM 731 C C . GLY A 1 94 ? -7.217 -2.865 -8.410 1.00 91.81 94 GLY A C 1
ATOM 732 O O . GLY A 1 94 ? -7.149 -3.707 -9.306 1.00 91.81 94 GLY A O 1
ATOM 733 N N . GLN A 1 95 ? -6.600 -1.691 -8.487 1.00 93.12 95 GLN A N 1
ATOM 734 C CA . GLN A 1 95 ? -5.768 -1.272 -9.606 1.00 93.12 95 GLN A CA 1
ATOM 735 C C . GLN A 1 95 ? -4.370 -0.890 -9.115 1.00 93.12 95 GLN A C 1
ATOM 737 O O . GLN A 1 95 ? -4.212 -0.235 -8.084 1.00 93.12 95 GLN A O 1
ATOM 742 N N . VAL A 1 96 ? -3.337 -1.286 -9.865 1.00 93.38 96 VAL A N 1
ATOM 743 C CA . VAL A 1 96 ? -1.970 -0.820 -9.606 1.00 93.38 96 VAL A CA 1
ATOM 744 C C . VAL A 1 96 ? -1.857 0.638 -10.042 1.00 93.38 96 VAL A C 1
ATOM 746 O O . VAL A 1 96 ? -1.958 0.946 -11.229 1.00 93.38 96 VAL A O 1
ATOM 749 N N . VAL A 1 97 ? -1.609 1.531 -9.088 1.00 92.44 97 VAL A N 1
ATOM 750 C CA . VAL A 1 97 ? -1.332 2.943 -9.350 1.00 92.44 97 VAL A CA 1
ATOM 751 C C . VAL A 1 97 ? 0.097 3.068 -9.864 1.00 92.44 97 VAL A C 1
ATOM 75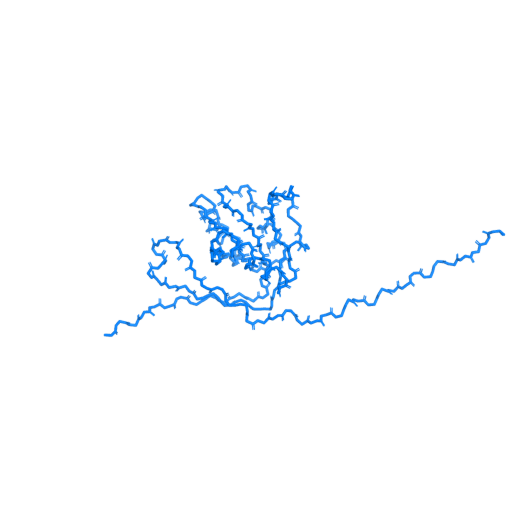3 O O . VAL A 1 97 ? 1.059 2.918 -9.100 1.00 92.44 97 VAL A O 1
ATOM 756 N N . THR A 1 98 ? 0.229 3.360 -11.155 1.00 89.62 98 THR A N 1
ATOM 757 C CA . THR A 1 98 ? 1.518 3.528 -11.831 1.00 89.62 98 THR A CA 1
ATOM 758 C C . THR A 1 98 ? 1.613 4.874 -12.542 1.00 89.62 98 THR A C 1
ATOM 760 O O . THR A 1 98 ? 0.728 5.281 -13.296 1.00 89.62 98 THR A O 1
ATOM 763 N N . GLU A 1 99 ? 2.734 5.558 -12.326 1.00 84.25 99 GLU A N 1
ATOM 764 C CA . GLU A 1 99 ? 3.048 6.816 -13.006 1.00 84.25 99 GLU A CA 1
ATOM 765 C C . GLU A 1 99 ? 3.307 6.615 -14.507 1.00 84.25 99 GLU A C 1
ATOM 767 O O . GLU A 1 99 ? 3.145 7.553 -15.283 1.00 84.25 99 GLU A O 1
ATOM 772 N N . GLU A 1 100 ? 3.680 5.402 -14.938 1.00 81.12 100 GLU A N 1
ATOM 773 C CA . GLU A 1 100 ? 3.928 5.089 -16.355 1.00 81.12 100 GLU A CA 1
ATOM 774 C C . GLU A 1 100 ? 2.650 5.219 -17.199 1.00 81.12 100 GLU A C 1
ATOM 776 O O . GLU A 1 100 ? 2.714 5.577 -18.372 1.00 81.12 100 GLU A O 1
ATOM 781 N N . LEU A 1 101 ? 1.484 4.991 -16.585 1.00 79.88 101 LEU A N 1
ATOM 782 C CA . LEU A 1 101 ? 0.167 5.170 -17.204 1.00 79.88 101 LEU A CA 1
ATOM 783 C C . LEU A 1 101 ? -0.445 6.551 -16.912 1.00 79.88 101 LEU A C 1
ATOM 785 O O . LEU A 1 101 ? -1.633 6.758 -17.144 1.00 79.88 101 LEU A O 1
ATOM 789 N N . GLY A 1 102 ? 0.347 7.490 -16.382 1.00 79.75 102 GLY A N 1
ATOM 790 C CA . GLY A 1 102 ? -0.106 8.839 -16.040 1.00 79.75 102 GLY A CA 1
ATOM 791 C C . GLY A 1 102 ? -0.980 8.916 -14.785 1.00 79.75 102 GLY A C 1
ATOM 792 O O . GLY A 1 102 ? -1.615 9.943 -14.561 1.00 79.75 102 GLY A O 1
ATOM 793 N N . MET A 1 103 ? -1.031 7.860 -13.966 1.00 85.12 103 MET A N 1
ATOM 794 C CA . MET A 1 103 ? -1.782 7.881 -12.711 1.00 85.12 103 MET A CA 1
ATOM 795 C C . MET A 1 103 ? -0.984 8.590 -11.621 1.00 85.12 103 MET A C 1
ATOM 797 O O . MET A 1 103 ? 0.241 8.475 -11.548 1.00 85.12 103 MET A O 1
ATOM 801 N N . ASN A 1 104 ? -1.696 9.277 -10.732 1.00 84.25 104 ASN A N 1
ATOM 802 C CA . ASN A 1 104 ? -1.115 9.946 -9.579 1.00 84.25 104 ASN A CA 1
ATOM 803 C C . ASN A 1 104 ? -1.838 9.514 -8.301 1.00 84.25 104 ASN A C 1
ATOM 805 O O . ASN A 1 104 ? -3.052 9.325 -8.295 1.00 84.25 104 ASN A O 1
ATOM 809 N N . LEU A 1 105 ? -1.096 9.406 -7.199 1.00 85.62 105 LEU A N 1
ATOM 810 C CA . LEU A 1 105 ? -1.653 9.120 -5.881 1.00 85.62 105 LEU A CA 1
ATOM 811 C C . LEU A 1 105 ? -2.643 10.200 -5.397 1.00 85.62 105 LEU A C 1
ATOM 813 O O . LEU A 1 105 ? -3.533 9.902 -4.601 1.00 85.62 105 LEU A O 1
ATOM 817 N N . HIS A 1 106 ? -2.534 11.432 -5.907 1.00 84.06 106 HIS A N 1
ATOM 818 C CA . HIS A 1 106 ? -3.479 12.515 -5.606 1.00 84.06 106 HIS A CA 1
ATOM 819 C C . HIS A 1 106 ? -4.879 12.302 -6.194 1.00 84.06 106 HIS A C 1
ATOM 821 O O . HIS A 1 106 ? -5.858 12.760 -5.602 1.00 84.06 106 HIS A O 1
ATOM 827 N N . ASP A 1 107 ? -4.968 11.583 -7.313 1.00 85.38 107 ASP A N 1
ATOM 828 C CA . ASP A 1 107 ? -6.207 11.370 -8.067 1.00 85.38 107 ASP A CA 1
ATOM 829 C C . ASP A 1 107 ? -6.789 9.971 -7.828 1.00 85.38 107 ASP A C 1
ATOM 831 O O . ASP A 1 107 ? -7.689 9.529 -8.537 1.00 85.38 107 ASP A O 1
ATOM 835 N N . VAL A 1 108 ? -6.283 9.257 -6.816 1.00 89.38 108 VAL A N 1
ATOM 836 C CA . VAL A 1 108 ? -6.781 7.926 -6.468 1.00 89.38 108 VAL A CA 1
ATOM 837 C C . VAL A 1 108 ? -8.225 8.016 -5.998 1.00 89.38 108 VAL A C 1
ATOM 839 O O . VAL A 1 108 ? -8.568 8.755 -5.067 1.00 89.38 108 VAL A O 1
ATOM 842 N N . GLU A 1 109 ? -9.058 7.195 -6.625 1.00 90.19 109 GLU A N 1
ATOM 843 C CA . GLU A 1 109 ? -10.458 7.012 -6.276 1.00 90.19 109 GLU A CA 1
ATOM 844 C C . GLU A 1 109 ? -10.679 5.694 -5.532 1.00 90.19 109 GLU A C 1
ATOM 846 O O . GLU A 1 109 ? -9.824 4.810 -5.481 1.00 90.19 109 GLU A O 1
ATOM 851 N N . LEU A 1 110 ? -11.860 5.558 -4.930 1.00 88.25 110 LEU A N 1
ATOM 852 C CA . LEU A 1 110 ? -12.224 4.378 -4.147 1.00 88.25 110 LEU A CA 1
ATOM 853 C C . LEU A 1 110 ? -12.225 3.091 -4.978 1.00 88.25 110 LEU A C 1
ATOM 855 O O . LEU A 1 110 ? -11.841 2.052 -4.452 1.00 88.25 110 LEU A O 1
ATOM 859 N N . ASP A 1 111 ? -12.601 3.179 -6.251 1.00 89.31 111 ASP A N 1
ATOM 860 C CA . ASP A 1 111 ? -12.703 2.028 -7.155 1.00 89.31 111 ASP A CA 1
ATOM 861 C C . ASP A 1 111 ? -11.327 1.519 -7.618 1.00 89.31 111 ASP A C 1
ATOM 863 O O . ASP A 1 111 ? -11.204 0.394 -8.094 1.00 89.31 111 ASP A O 1
ATOM 867 N N . MET A 1 112 ? -10.275 2.326 -7.439 1.00 91.94 112 MET A N 1
ATOM 868 C CA . MET A 1 112 ? -8.890 1.920 -7.695 1.00 91.94 112 MET A CA 1
ATOM 869 C C . MET A 1 112 ? -8.288 1.151 -6.513 1.00 91.94 112 MET A C 1
ATOM 871 O O . MET A 1 112 ? -7.306 0.425 -6.678 1.00 91.94 112 MET A O 1
ATOM 875 N N . LEU A 1 113 ? -8.843 1.313 -5.308 1.00 93.06 113 LEU A N 1
ATOM 876 C CA . LEU A 1 113 ? -8.350 0.634 -4.115 1.00 93.06 113 LEU A CA 1
ATOM 877 C C . LEU A 1 113 ? -8.853 -0.808 -4.083 1.00 93.06 113 LEU A C 1
ATOM 879 O O . LEU A 1 113 ? -10.045 -1.079 -4.207 1.00 93.06 113 LEU A O 1
ATOM 883 N N . GLY A 1 114 ? -7.933 -1.735 -3.833 1.00 93.00 114 GLY A N 1
ATOM 884 C CA . GLY A 1 114 ? -8.279 -3.123 -3.580 1.00 93.00 114 GLY A CA 1
ATOM 885 C C . GLY A 1 114 ? -9.017 -3.290 -2.255 1.00 93.00 114 GLY A C 1
ATOM 886 O O . GLY A 1 114 ? -8.965 -2.448 -1.354 1.00 93.00 114 GLY A O 1
ATOM 887 N N . SER A 1 115 ? -9.692 -4.420 -2.113 1.00 91.12 115 SER A N 1
ATOM 888 C CA . SER A 1 115 ? -10.398 -4.804 -0.900 1.00 91.12 115 SER A CA 1
ATOM 889 C C . SER A 1 115 ? -10.324 -6.315 -0.721 1.00 91.12 115 SER A C 1
ATOM 891 O O . SER A 1 115 ? -10.323 -7.079 -1.681 1.00 91.12 115 SER A O 1
ATOM 893 N N . CYS A 1 116 ? -10.295 -6.772 0.523 1.00 89.81 116 CYS A N 1
ATOM 894 C CA . CYS A 1 116 ? -10.438 -8.186 0.870 1.00 89.81 116 CYS A CA 1
ATOM 895 C C . CYS A 1 116 ? -11.080 -8.295 2.249 1.00 89.81 116 CYS A C 1
ATOM 897 O O . CYS A 1 116 ? -11.148 -7.297 2.959 1.00 89.81 116 CYS A O 1
ATOM 899 N N . LYS A 1 117 ? -11.528 -9.481 2.662 1.00 88.00 117 LYS A N 1
ATOM 900 C CA . LYS A 1 117 ? -12.183 -9.624 3.972 1.00 88.00 117 LYS A CA 1
ATOM 901 C C . LYS A 1 117 ? -11.218 -9.545 5.144 1.00 88.00 117 LYS A C 1
ATOM 903 O O . LYS A 1 117 ? -11.570 -9.000 6.182 1.00 88.00 117 LYS A O 1
ATOM 908 N N . LYS A 1 118 ? -10.028 -10.126 4.997 1.00 86.38 118 LYS A N 1
ATOM 909 C CA . LYS A 1 118 ? -9.022 -10.140 6.053 1.00 86.38 118 LYS A CA 1
ATOM 910 C C . LYS A 1 118 ? -7.621 -10.178 5.462 1.00 86.38 118 LYS A C 1
ATOM 912 O O . LYS A 1 118 ? -7.332 -11.000 4.590 1.00 86.38 118 LYS A O 1
ATOM 917 N N . VAL A 1 119 ? -6.749 -9.327 5.989 1.00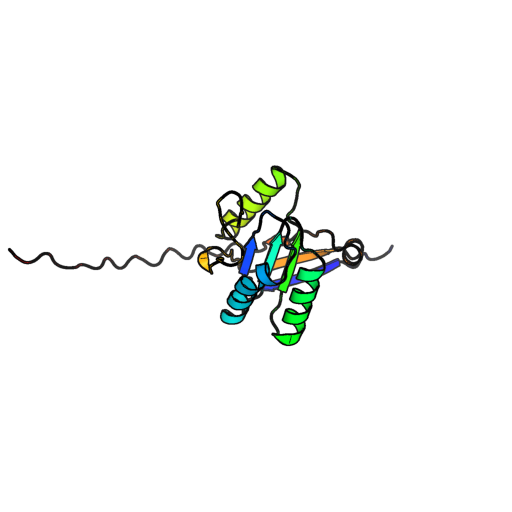 85.38 119 VAL A N 1
ATOM 918 C CA . VAL A 1 119 ? -5.299 -9.411 5.784 1.00 85.38 119 VAL A CA 1
ATOM 919 C C . VAL A 1 119 ? -4.651 -9.750 7.109 1.00 85.38 119 VAL A C 1
ATOM 921 O O . VAL A 1 119 ? -4.956 -9.117 8.120 1.00 85.38 119 VAL A O 1
ATOM 924 N N . SER A 1 120 ? -3.738 -10.716 7.083 1.00 82.56 120 SER A N 1
ATOM 925 C CA . SER A 1 120 ? -2.816 -10.950 8.185 1.00 82.56 120 SER A CA 1
ATOM 926 C C . SER A 1 120 ? -1.402 -10.644 7.709 1.00 82.56 120 SER A C 1
ATOM 928 O O . SER A 1 120 ? -0.886 -11.279 6.786 1.00 82.56 120 SER A O 1
ATOM 930 N N . CYS A 1 121 ? -0.786 -9.635 8.315 1.00 77.81 121 CYS A N 1
ATOM 931 C CA . CYS A 1 121 ? 0.610 -9.297 8.090 1.00 77.81 121 CYS A CA 1
ATOM 932 C C . CYS A 1 121 ? 1.413 -9.817 9.274 1.00 77.81 121 CYS A C 1
ATOM 934 O O . CYS A 1 121 ? 1.202 -9.397 10.412 1.00 77.81 121 CYS A O 1
ATOM 936 N N . THR A 1 122 ? 2.358 -10.709 9.017 1.00 73.25 122 THR A N 1
ATOM 937 C CA . THR A 1 122 ? 3.346 -11.090 10.028 1.00 73.25 122 THR A CA 1
ATOM 938 C C . THR A 1 122 ? 4.569 -10.231 9.794 1.00 73.25 122 THR A C 1
ATOM 940 O O . THR A 1 122 ? 4.978 -10.142 8.653 1.00 73.25 122 THR A O 1
ATOM 943 N N . VAL A 1 123 ? 5.143 -9.595 10.818 1.00 66.06 123 VAL A N 1
ATOM 944 C CA . VAL A 1 123 ? 6.379 -8.803 10.731 1.00 66.06 123 VAL A CA 1
ATOM 945 C C . VAL A 1 123 ? 7.463 -9.442 11.583 1.00 66.06 123 VAL A C 1
ATOM 947 O O . VAL A 1 123 ? 7.252 -9.735 12.764 1.00 66.06 123 VAL A O 1
ATOM 950 N N . ASN A 1 124 ? 8.644 -9.651 10.999 1.00 59.38 124 ASN A N 1
ATOM 951 C CA . ASN A 1 124 ? 9.786 -10.178 11.737 1.00 59.38 124 ASN A CA 1
ATOM 952 C C . ASN A 1 124 ? 10.498 -9.040 12.491 1.00 59.38 124 ASN A C 1
ATOM 954 O O . ASN A 1 124 ? 10.919 -8.054 11.886 1.00 59.38 124 ASN A O 1
ATOM 958 N N . LEU A 1 125 ? 10.671 -9.159 13.813 1.00 44.97 125 LEU A N 1
ATOM 959 C CA . LEU A 1 125 ? 11.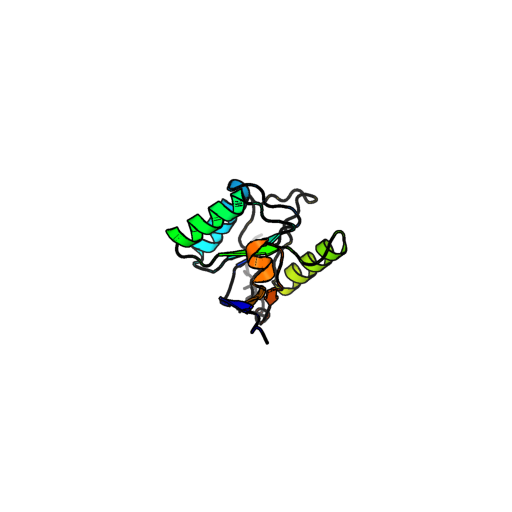237 -8.067 14.618 1.00 44.97 125 LEU A CA 1
ATOM 960 C C . LEU A 1 125 ? 12.669 -7.653 14.231 1.00 44.97 125 LEU A C 1
ATOM 962 O O . LEU A 1 125 ? 13.041 -6.500 14.439 1.00 44.97 125 LEU A O 1
ATOM 966 N N . SER A 1 126 ? 13.460 -8.543 13.622 1.00 46.66 126 SER A N 1
ATOM 967 C CA . SER A 1 126 ? 14.788 -8.187 13.087 1.00 46.66 126 SER A CA 1
ATOM 968 C C . SER A 1 126 ? 14.715 -7.140 11.963 1.00 46.66 126 SER A C 1
ATOM 970 O O . SER A 1 126 ? 15.638 -6.347 11.776 1.00 46.66 126 SER A O 1
ATOM 972 N N . GLN A 1 127 ? 13.583 -7.090 11.262 1.00 43.94 127 GLN A N 1
ATOM 973 C CA . GLN A 1 127 ? 13.266 -6.124 10.216 1.00 43.94 127 GLN A CA 1
ATOM 974 C C . GLN A 1 127 ? 12.499 -4.906 10.732 1.00 43.94 127 GLN A C 1
ATOM 976 O O . GLN A 1 127 ? 12.518 -3.862 10.082 1.00 43.94 127 GLN A O 1
ATOM 981 N N . TYR A 1 128 ? 11.900 -4.990 11.922 1.00 41.50 128 TYR A N 1
ATOM 982 C CA . TYR A 1 128 ? 11.234 -3.866 12.583 1.00 41.50 128 TYR A CA 1
ATOM 983 C C . TYR A 1 128 ? 12.205 -2.705 12.865 1.00 41.50 128 TYR A C 1
ATOM 985 O O . TYR A 1 128 ? 11.829 -1.544 12.739 1.00 41.50 128 TYR A O 1
ATOM 993 N N . LEU A 1 129 ? 13.483 -3.004 13.142 1.00 33.78 129 LEU A N 1
ATOM 994 C CA . LEU A 1 129 ? 14.535 -1.993 13.331 1.00 33.78 129 LEU A CA 1
ATOM 995 C C . LEU A 1 129 ? 15.095 -1.426 12.005 1.00 33.78 129 LEU A C 1
ATOM 997 O O . LEU A 1 129 ? 15.782 -0.409 12.020 1.00 33.78 129 LEU A O 1
ATOM 1001 N N . ARG A 1 130 ? 14.822 -2.071 10.858 1.00 28.84 130 ARG A N 1
ATOM 1002 C CA . ARG A 1 130 ? 15.320 -1.670 9.522 1.00 28.84 130 ARG A CA 1
ATOM 1003 C C . ARG A 1 130 ? 14.210 -1.270 8.541 1.00 28.84 130 ARG A C 1
ATOM 1005 O O . ARG A 1 130 ? 14.510 -0.998 7.381 1.00 28.84 130 ARG A O 1
ATOM 1012 N N . MET A 1 131 ? 12.949 -1.259 8.979 1.00 39.06 131 MET A N 1
ATOM 1013 C CA . MET A 1 131 ? 11.756 -1.040 8.147 1.00 39.06 131 MET A CA 1
ATOM 1014 C C . MET A 1 131 ? 11.847 -1.736 6.778 1.00 39.06 131 MET A C 1
ATOM 1016 O O . MET A 1 131 ? 11.650 -1.120 5.735 1.00 39.06 131 MET A O 1
ATOM 1020 N N . THR A 1 132 ? 12.232 -3.015 6.749 1.00 36.53 132 THR A N 1
ATOM 1021 C CA . THR A 1 132 ? 12.372 -3.768 5.491 1.00 36.53 132 THR A CA 1
ATOM 1022 C C . THR A 1 132 ? 11.497 -5.011 5.523 1.00 36.53 132 THR A C 1
ATOM 1024 O O . THR A 1 132 ? 11.852 -5.960 6.195 1.00 36.53 132 THR A O 1
ATOM 1027 N N . THR A 1 133 ? 10.381 -4.949 4.788 1.00 39.31 133 THR A N 1
ATOM 1028 C CA . THR A 1 133 ? 9.486 -6.020 4.297 1.00 39.31 133 THR A CA 1
ATOM 1029 C C . THR A 1 133 ? 9.052 -7.112 5.269 1.00 39.31 133 THR A C 1
ATOM 1031 O O . THR A 1 133 ? 9.878 -7.852 5.777 1.00 39.31 133 THR A O 1
ATOM 1034 N N . THR A 1 134 ? 7.750 -7.380 5.372 1.00 41.09 134 THR A N 1
ATOM 1035 C CA . THR A 1 134 ? 7.309 -8.736 5.717 1.00 41.09 134 THR A CA 1
ATOM 1036 C C . THR A 1 134 ? 6.002 -9.085 5.005 1.00 41.09 134 THR A C 1
ATOM 1038 O O . THR A 1 134 ? 5.220 -8.204 4.652 1.00 41.09 134 THR A O 1
ATOM 1041 N N . GLU A 1 135 ? 5.855 -10.372 4.708 1.00 41.25 135 GLU A N 1
ATOM 1042 C CA . GLU A 1 135 ? 4.799 -10.998 3.917 1.00 41.25 135 GLU A CA 1
ATOM 1043 C C . GLU A 1 135 ? 3.399 -10.594 4.414 1.00 41.25 135 GLU A C 1
ATOM 1045 O O . GLU A 1 135 ? 3.046 -10.799 5.579 1.00 41.25 135 GLU A O 1
ATOM 1050 N N . ALA A 1 136 ? 2.591 -10.021 3.520 1.00 41.47 136 ALA A N 1
ATOM 1051 C CA . ALA A 1 136 ? 1.154 -9.906 3.727 1.00 41.47 136 ALA A CA 1
ATOM 1052 C C . ALA A 1 136 ? 0.485 -11.128 3.107 1.00 41.47 136 ALA A C 1
ATOM 1054 O O . ALA A 1 136 ? 0.575 -11.349 1.899 1.00 41.47 136 ALA A O 1
ATOM 1055 N N . ILE A 1 137 ? -0.194 -11.913 3.938 1.00 50.03 137 ILE A N 1
ATOM 1056 C CA . ILE A 1 137 ? -1.029 -13.013 3.475 1.00 50.03 137 ILE A CA 1
ATOM 1057 C C . ILE A 1 137 ? -2.451 -12.459 3.387 1.00 50.03 137 ILE A C 1
ATOM 1059 O O . ILE A 1 137 ? -3.051 -12.071 4.394 1.00 50.03 137 ILE A O 1
ATOM 1063 N N . VAL A 1 138 ? -2.991 -12.387 2.171 1.00 54.12 138 VAL A N 1
ATOM 1064 C CA . VAL A 1 138 ? -4.418 -12.121 1.956 1.00 54.12 138 VAL A CA 1
ATOM 1065 C C . VAL A 1 138 ? -5.160 -13.402 2.326 1.00 54.12 138 VAL A C 1
ATOM 1067 O O . VAL A 1 138 ? -5.042 -14.410 1.634 1.00 54.12 138 VAL A O 1
ATOM 1070 N N . VAL A 1 139 ? -5.867 -13.389 3.458 1.00 46.91 139 VAL A N 1
ATOM 1071 C CA . VAL A 1 139 ? -6.405 -14.613 4.077 1.00 46.91 139 VAL A CA 1
ATOM 1072 C C . VAL A 1 139 ? -7.746 -15.013 3.462 1.00 46.91 139 VAL A C 1
ATOM 1074 O O . VAL A 1 139 ? -8.061 -16.197 3.413 1.00 46.91 139 VAL A O 1
ATOM 1077 N N . GLU A 1 140 ? -8.519 -14.068 2.921 1.00 46.00 140 GLU A N 1
ATOM 1078 C CA . GLU A 1 140 ? -9.768 -14.386 2.224 1.00 46.00 140 GLU A CA 1
ATOM 1079 C C . GLU A 1 140 ? -10.074 -13.409 1.081 1.00 46.00 140 GLU A C 1
ATOM 1081 O O . GLU A 1 140 ? -10.179 -12.194 1.281 1.00 46.00 140 GLU A O 1
ATOM 1086 N N . GLN A 1 141 ? -10.290 -13.969 -0.112 1.00 48.78 141 GLN A N 1
ATOM 1087 C CA . GLN A 1 141 ? -10.817 -13.258 -1.278 1.00 48.78 141 GLN A CA 1
ATOM 1088 C C . GLN A 1 141 ? -12.202 -12.657 -0.957 1.00 48.78 141 GLN A C 1
ATOM 1090 O O . GLN A 1 141 ? -12.983 -13.276 -0.218 1.00 48.78 141 GLN A O 1
ATOM 1095 N N . PRO A 1 142 ? -12.564 -11.484 -1.512 1.00 50.31 142 PRO A N 1
ATOM 1096 C CA . PRO A 1 142 ? -13.939 -11.006 -1.424 1.00 50.31 142 PRO A CA 1
ATOM 1097 C C . PRO A 1 142 ? -14.849 -12.046 -2.086 1.00 50.31 142 PRO A C 1
ATOM 1099 O O . PRO A 1 142 ? -14.575 -12.457 -3.218 1.00 50.31 142 PRO A O 1
ATOM 1102 N N . LYS A 1 143 ? -15.904 -12.486 -1.379 1.00 46.84 143 LYS A N 1
ATOM 1103 C CA . LYS A 1 143 ? -16.950 -13.349 -1.957 1.00 46.84 143 LYS A CA 1
ATOM 1104 C C . LYS A 1 143 ? -17.412 -12.703 -3.266 1.00 46.84 143 LYS A C 1
ATOM 1106 O O . LYS A 1 143 ? -17.566 -11.486 -3.287 1.00 46.84 143 LYS A O 1
ATOM 1111 N N . ASP A 1 144 ? -17.610 -13.498 -4.320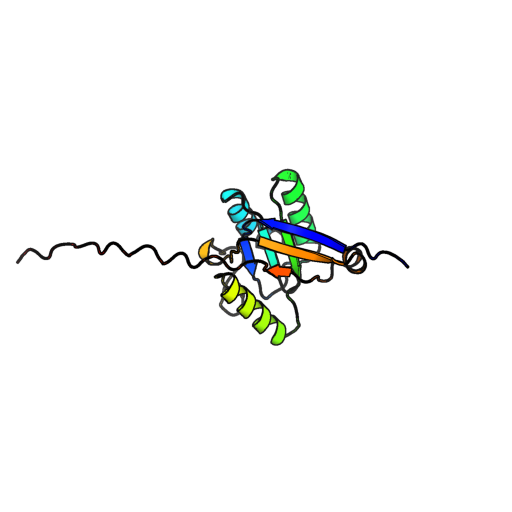 1.00 49.56 144 ASP A N 1
ATOM 1112 C CA . ASP A 1 144 ? -18.280 -13.048 -5.544 1.00 49.56 144 ASP A CA 1
ATOM 1113 C C . ASP A 1 144 ? -19.658 -12.495 -5.177 1.00 49.56 144 ASP A C 1
ATOM 1115 O O . ASP A 1 144 ? -20.650 -13.222 -5.086 1.00 49.56 144 ASP A O 1
ATOM 1119 N N . GLU A 1 145 ? -19.725 -11.198 -4.917 1.00 45.66 145 GLU A N 1
ATOM 1120 C CA . GLU A 1 145 ? -20.974 -10.479 -4.962 1.00 45.66 145 GLU A CA 1
ATOM 1121 C C . GLU A 1 145 ? -21.266 -10.337 -6.448 1.00 45.66 145 GLU A C 1
ATOM 1123 O O . GLU A 1 145 ? -20.579 -9.610 -7.170 1.00 45.66 145 GLU A O 1
ATOM 1128 N N . LYS A 1 146 ? -22.209 -11.154 -6.937 1.00 38.88 146 LYS A N 1
ATOM 1129 C CA . LYS A 1 146 ? -22.715 -11.028 -8.305 1.00 38.88 146 LYS A CA 1
ATOM 1130 C C . LYS A 1 146 ? -22.972 -9.540 -8.546 1.00 38.88 146 LYS A C 1
ATOM 1132 O O . LYS A 1 146 ? -23.612 -8.932 -7.682 1.00 38.88 146 LYS A O 1
ATOM 1137 N N . PRO A 1 147 ? -22.514 -8.960 -9.673 1.00 43.09 147 PRO A N 1
ATOM 1138 C CA . PRO A 1 147 ? -22.901 -7.599 -10.004 1.00 43.09 147 PRO A CA 1
ATOM 1139 C C . PRO A 1 147 ? -24.419 -7.525 -9.867 1.00 43.09 147 PRO A C 1
ATOM 1141 O O . PRO A 1 147 ? -25.127 -8.410 -10.367 1.00 43.09 147 PRO A O 1
ATOM 1144 N N . ALA A 1 148 ? -24.899 -6.544 -9.096 1.00 52.00 148 ALA A N 1
ATOM 1145 C CA . ALA A 1 148 ? -26.326 -6.327 -8.930 1.00 52.00 148 ALA A CA 1
ATOM 1146 C C . ALA A 1 148 ? -26.965 -6.362 -10.327 1.00 52.00 148 ALA A C 1
ATOM 1148 O O . ALA A 1 148 ? -26.391 -5.776 -11.253 1.00 52.00 148 ALA A O 1
ATOM 1149 N N . PRO A 1 149 ? -28.080 -7.089 -10.525 1.00 46.44 149 PRO A N 1
ATOM 1150 C CA . PRO A 1 149 ? -28.711 -7.142 -11.830 1.00 46.44 149 PRO A CA 1
ATOM 1151 C C . PRO A 1 149 ? -28.949 -5.705 -12.278 1.00 46.44 149 PRO A C 1
ATOM 1153 O O . PRO A 1 149 ? -29.584 -4.927 -11.565 1.00 46.44 149 PRO A O 1
ATOM 1156 N N . VAL A 1 150 ? -28.387 -5.348 -13.434 1.00 55.81 150 VAL A N 1
ATOM 1157 C CA . VAL A 1 150 ? -28.695 -4.084 -14.092 1.00 55.81 150 VAL A CA 1
ATOM 1158 C C . VAL A 1 150 ? -30.199 -4.122 -14.319 1.00 55.81 150 VAL A C 1
ATOM 1160 O O . VAL A 1 150 ? -30.687 -4.893 -15.146 1.00 55.81 150 VAL A O 1
ATOM 1163 N N . ILE A 1 151 ? -30.949 -3.362 -13.522 1.00 52.12 151 ILE A N 1
ATOM 1164 C CA . ILE A 1 151 ? -32.370 -3.156 -13.759 1.00 52.12 151 ILE A CA 1
ATOM 1165 C C . ILE A 1 151 ? -32.410 -2.379 -15.069 1.00 52.12 151 ILE A C 1
ATOM 1167 O O . ILE A 1 151 ? -32.124 -1.184 -15.098 1.00 52.12 151 ILE A O 1
ATOM 1171 N N . GLY A 1 152 ? -32.654 -3.097 -16.166 1.00 46.56 152 GLY A N 1
ATOM 1172 C CA . GLY A 1 152 ? -32.826 -2.518 -17.485 1.00 46.56 152 GLY A CA 1
ATOM 1173 C C . GLY A 1 152 ? -33.924 -1.470 -17.403 1.00 46.56 152 GLY A C 1
ATOM 1174 O O . GLY A 1 152 ? -35.097 -1.804 -17.239 1.00 46.56 152 GLY A O 1
ATOM 1175 N N . GLY A 1 153 ? -33.529 -0.200 -17.464 1.00 42.19 153 GLY A N 1
ATOM 1176 C CA . GLY A 1 153 ? -34.449 0.911 -17.614 1.00 42.19 153 GLY A CA 1
ATOM 1177 C C . GLY A 1 153 ? -35.117 0.792 -18.973 1.00 42.19 153 GLY A C 1
ATOM 1178 O O . GLY A 1 153 ? -34.564 1.224 -19.979 1.00 42.19 153 GLY A O 1
ATOM 1179 N N . GLY A 1 154 ? -36.297 0.176 -19.003 1.00 50.91 154 GLY A N 1
ATOM 1180 C CA . GLY A 1 154 ? -37.220 0.309 -20.116 1.00 50.91 154 GLY A CA 1
ATOM 1181 C C . GLY A 1 154 ? -37.663 1.763 -20.195 1.00 50.91 154 GLY A C 1
ATOM 1182 O O . GLY A 1 154 ? -38.504 2.202 -19.415 1.00 50.91 154 GLY A O 1
ATOM 1183 N N . MET A 1 155 ? -37.081 2.514 -21.124 1.00 50.22 155 MET A N 1
ATOM 1184 C CA . MET A 1 155 ? -37.643 3.773 -21.592 1.00 50.22 155 MET A CA 1
ATOM 1185 C C . MET A 1 155 ? -38.325 3.477 -22.918 1.00 50.22 155 MET A C 1
ATOM 1187 O O . MET A 1 155 ? -37.678 3.119 -23.898 1.00 50.22 155 MET A O 1
ATOM 1191 N N . GLY A 1 156 ? -39.656 3.531 -22.875 1.00 46.06 156 GLY A N 1
ATOM 1192 C CA . GLY A 1 156 ? -40.527 3.250 -23.999 1.00 46.06 156 GLY A CA 1
ATOM 1193 C C . GLY A 1 156 ? -40.196 4.114 -25.206 1.00 46.06 156 GLY A C 1
ATOM 1194 O O . GLY A 1 156 ? -40.128 5.339 -25.112 1.00 46.06 156 GLY A O 1
ATOM 1195 N N . GLU A 1 157 ? -40.054 3.454 -26.347 1.00 42.75 157 GLU A N 1
ATOM 1196 C CA . GLU A 1 157 ? -40.270 4.092 -27.633 1.00 42.75 157 GLU A CA 1
ATOM 1197 C C . GLU A 1 157 ? -41.770 4.363 -27.779 1.00 42.75 157 GLU A C 1
ATOM 1199 O O . GLU A 1 157 ? -42.579 3.438 -27.839 1.00 42.75 157 GLU A O 1
ATOM 1204 N N . MET A 1 158 ? -42.134 5.642 -27.809 1.00 37.22 158 MET A N 1
ATOM 1205 C CA . MET A 1 158 ? -43.365 6.142 -28.414 1.00 37.22 158 MET A CA 1
ATOM 1206 C C . MET A 1 158 ? -43.070 7.504 -29.059 1.00 37.22 158 MET A C 1
ATOM 1208 O O . MET A 1 158 ? -42.405 8.340 -28.446 1.00 37.22 158 MET A O 1
ATOM 1212 N N . TYR A 1 159 ? -43.670 7.696 -30.243 1.00 36.56 159 TYR A N 1
ATOM 1213 C CA . TYR A 1 159 ? -43.751 8.884 -31.120 1.00 36.56 159 TYR A CA 1
ATOM 1214 C C . TYR A 1 159 ? -42.534 9.091 -32.050 1.00 36.56 159 TYR A C 1
ATOM 1216 O O . TYR A 1 159 ? -41.419 9.273 -31.576 1.00 36.56 159 TYR A O 1
ATOM 1224 N N . TYR A 1 160 ? -42.652 9.073 -33.385 1.00 39.75 160 TYR A N 1
ATOM 1225 C CA . TYR A 1 160 ? -43.764 9.401 -34.300 1.00 39.75 160 TYR A CA 1
ATOM 1226 C C . TYR A 1 160 ? -44.080 8.294 -35.312 1.00 39.75 160 TYR A C 1
ATOM 1228 O O . TYR A 1 160 ? -43.128 7.626 -35.768 1.00 39.75 160 TYR A O 1
#

Sequence (160 aa):
MLQMMLLVMDLDEPLILIHEKRISSLNAVVKVLELALKRQRPLLIVAEDVESEALATLILYKLRAGIKVFAIKAPGFGENRKASLQDLAVLTRGQVVTEELGMNLHDVELDMLGSCKKVSCTVNLSQYLRMTTTEAIVVEQPKDEKPAPVIGGGMGEMYY

InterPro domains:
  IPR001633 EAL domain [PS50883] (1-96)
  IPR001844 Chaperonin Cpn60/GroEL [PTHR45633] (9-134)
  IPR027409 GroEL-like apical domain superfamily [G3DSA:3.50.7.10] (6-146)
  IPR027409 GroEL-like apical domain superfamily [SSF52029] (9-124)

Secondary structure (DSSP, 8-state):
-----EEEEEEES-EEEEESSEE--HHHHHHHHHHHHHHT--EEEEESEE-HHHHHHHHHHHHHH---EEEEEPSSSHHHHHHHHHHHHHHHT--EE-GGGT--GGG--GGGSEE-SEEEEEEEHHHHTTT----EEEEEPPP---PPP-----------

Foldseek 3Di:
DDPQDKDKDKFFWEWEAAEEAEAEECLLCPQVLVVCLVVVGAYEYEYQYYDPHNVVNQVVCCVPSVHHYYYFYQPDDDVVSVVSSVVVCVQQVAAYQYCVVVGGSNPDDSNNIGTARMKMWIDGVVCVVVVHGTDIDRPGGDPPPPPDPPPPPPDDDDDD

pLDDT: mean 75.11, std 19.48, range [28.84, 94.06]

Radius of gyration: 18.5 Å; chains: 1; bounding box: 60×36×56 Å

Organism: NCBI:txid56036

=== Feature glossary ===
The record interleaves many kinds of information about one protein. Here is each kind framed as the question it answers.

Q: What known structures does this most resemble?
A: Structural nearest neighbors (via Foldseek easy-search vs the PDB). Reported per hit: target PDB id, E-value, and alignment TM-score. A TM-score above ~0.5 is the conventional threshold for 'same fold'.

Q: Where is each backbone atom in 3D?
A: The mmCIF table is the protein's shape written out atom by atom. For each backbone N, Cα, C, and carbonyl O, it records an (x, y, z) coordinate triple in Å plus the residue type, chain letter, and residue number.

Q: What are the backbone torsion angles?
A: The φ/ψ torsion pair specifies the backbone conformation at each residue. φ rotates about the N–Cα bond, ψ about the Cα–C bond. Steric clashes forbid most of the (φ, ψ) plane — the allowed regions (α-helix basin, β-sheet basin, left-handed helix) are the Ramachandran-allowed regions.

Q: Which residues are buried vs exposed?
A: Solvent-accessible surface area (SASA) is the area in Å² traced out by the centre of a 1.4 Å probe sphere (a water molecule) rolled over the protein's van der Waals surface (Shrake–Rupley / Lee–Richards construction). Buried residues have near-zero SASA; fully exposed residues can exceed 200 Å². The total SASA scales roughly with the number of surface residues.

Q: How confident is the AlphaFold model at each residue?
A: pLDDT is the predicted lDDT-Cα score: AlphaFold's confidence that the local environment of each residue (all inter-atomic distances within 15 Å) is correctly placed. It is a per-residue number between 0 and 100, with higher meaning more reliable.

Q: What does the local fold look like, residue by residue?
A: 3Di is Foldseek's structural alphabet. Each residue is assigned one of twenty discrete states based on how its Cα sits relative to its spatial (not sequential) neighbors. Aligning 3Di strings finds structural homologs roughly as well as full 3D superposition, but orders of magnitude faster.

Q: How big and how compact is the whole molecule?
A: Radius of gyration (Rg) is the root-mean-square distance of Cα atoms from their centroid — a single number for overall size and compactness. A globular domain of N residues has Rg ≈ 2.2·N^0.38 Å; an extended or disordered chain has a much larger Rg. The Cα contact count is the number of residue pairs whose Cα atoms are within 8 Å and are more than four positions apart in sequence — a standard proxy for tertiary packing density. The bounding box is the smallest axis-aligned box enclosing all Cα atoms.

Q: Which residues are in helices, strands, or loops?
A: DSSP 8-state secondary structure assigns each residue one of H (α-helix), G (3₁₀-helix), I (π-helix), E (extended β-strand), B (isolated β-bridge), T (hydrogen-bonded turn), S (bend), or '-' (coil). The assignment is computed from backbone hydrogen-bond geometry via the Kabsch–Sander algorithm.

Q: How mobile is each atom in the crystal?
A: Crystallographic B-factors measure how much each atom's electron density is smeared out, in Å². They rise in mobile loops and surface residues and fall in the buried interior. In AlphaFold models this column is repurposed to hold pLDDT instead.

Q: What if only a Cα trace is available?
A: P-SEA three-state annotation labels each residue as helix, strand, or coil based purely on the geometry of the Cα trace. It serves as a fallback when the full backbone (and thus DSSP) is unavailable.

Q: What family and function is it annotated with?
A: Database cross-references. InterPro integrates a dozen domain/family signature databases into unified entries with residue-range hits. GO terms attach function/process/location labels with evidence codes. CATH codes position the fold in a four-level structural taxonomy. Organism is the NCBI-taxonomy species name.

Q: Are the domains correctly placed relative to each other?
A: Predicted Aligned Error (PAE) is an AlphaFold confidence matrix: entry (i, j) is the expected error in the position of residue j, in ångströms, when the prediction is superimposed on the true structure at residue i. Low PAE within a block of residues means that block is internally rigid and well-predicted; high PAE between two blocks means their relative placement is uncertain even if each block individually is confident.

Q: What do the diagnostic plots show?
A: Three diagnostic plots accompany the record. The Cα contact map visualizes the tertiary structure as a 2D adjacency matrix (8 Å cutoff, sequence-local contacts suppressed). The Ramachandran plot shows the distribution of backbone (φ, ψ) torsions, with points in the α and β basins reflecting secondary structure content. The PAE plot shows AlphaFold's inter-residue confidence as a color matrix.

Q: What is the amino-acid chain?
A: Primary structure: the covalent order of the twenty standard amino acids along the backbone. Two proteins with the same sequence will (almost always) fold to the same structure; two with 30% identity often share a fold but not the details.

Q: What do the rendered images show?
A: The six renders are orthographic views along the three Cartesian axes in both directions. Representation (cartoon, sticks, or surface) and color scheme (sequence-rainbow or by-chain) vary across proteins so the training set covers all the common visualization conventions.